Protein AF-A0A4Q2KVS0-F1 (afdb_monomer)

Nearest PDB structures (foldseek):
  7a0g-assembly1_FFF  TM=8.968E-01  e=2.133E+00  Serratia marcescens
  6grj-assembly1_F  TM=9.012E-01  e=2.133E+00  Aeromonas hydrophila
  4bne-assembly1_B  TM=8.374E-01  e=5.130E+00  Gallus gallus

Secondary structure (DSSP, 8-state):
------PPPPP-HHHHHHHHHHHHHHHHHHHHHHHHHHHHHHHHHTT---HHHHHHHHHHHHHHHHHHHHHHHHHHHHHHHHHHHHHHHHHHHHHHHHHS---------------------PPPP----PPPP-------------------PPPPP----------

Sequence (167 aa):
MSNATTRRPALNIPLIVLWVAAVAVTGLGFWLLQSGNAAQADFYNEQGSDYLQYLNLQTQSTIGGMLLAAGVVGVFIALATHARNRAAAVVSAATVAVATPAPASVDSSLDDIEEPQVVEVAPPANVEVAPPAYVETAEAEAADVANVATDEKPVAPNAADDEPTRP

Mean predicted aligned error: 20.64 Å

Solvent-accessible surface area (backbone atoms only — not comparable to full-atom values): 10759 Å² total; per-residue (Å²): 135,86,83,78,78,77,82,72,85,82,78,61,59,70,60,52,53,44,44,52,50,15,52,50,36,26,52,50,9,49,50,36,28,52,52,20,52,52,53,46,54,50,37,62,74,70,65,64,79,60,62,69,60,50,53,50,37,51,49,42,27,51,51,10,49,52,33,28,52,52,11,53,54,37,45,50,53,41,49,51,51,50,52,50,52,51,52,52,50,53,53,52,50,52,54,50,60,71,70,47,78,73,84,74,76,81,72,92,72,94,81,78,94,74,78,88,79,79,76,81,79,76,76,82,78,81,80,78,77,76,77,82,79,83,77,79,81,78,76,77,79,77,74,85,81,79,80,82,86,76,85,80,73,83,79,72,83,88,83,86,90,87,84,86,85,81,135

Organism: NCBI:txid205332

Foldseek 3Di:
DDPPPPDDPDDPPVLVVLLVVLVVLLVQLVVLLVVLVVVVVVCVVVVPPDPVSVVVSVVSNVSSPVSNVVSVVSVVVSVVVVVVVVVVVVVVVVVVVVVDPDPPPPPPDPDDPDDDDDDDDDDDDDPDDDDDDDDDPPPPPPDDPDDDDDDPDDDDPDPDDDDDDDD

pLDDT: mean 70.0, std 20.47, range [37.0, 95.12]

Structure (mmCIF, N/CA/C/O backbone):
data_AF-A0A4Q2KVS0-F1
#
_entry.id   AF-A0A4Q2KVS0-F1
#
loop_
_atom_site.group_PDB
_atom_site.id
_atom_site.type_symbol
_atom_site.label_atom_id
_atom_site.label_alt_id
_atom_site.label_comp_id
_atom_site.label_asym_id
_atom_site.label_entity_id
_atom_site.label_seq_id
_atom_site.pdbx_PDB_ins_code
_atom_site.Cartn_x
_atom_site.Cartn_y
_atom_site.Cartn_z
_atom_site.occupancy
_atom_site.B_iso_or_equiv
_atom_site.auth_seq_id
_atom_site.auth_comp_id
_atom_site.auth_asym_id
_atom_site.auth_atom_id
_atom_site.pdbx_PDB_model_num
ATOM 1 N N . MET A 1 1 ? 23.134 -18.755 -45.186 1.00 44.56 1 MET A N 1
ATOM 2 C CA . MET A 1 1 ? 22.112 -18.975 -44.140 1.00 44.56 1 MET A CA 1
ATOM 3 C C . MET A 1 1 ? 22.321 -17.916 -43.071 1.00 44.56 1 MET A C 1
ATOM 5 O O . MET A 1 1 ? 23.342 -17.939 -42.399 1.00 44.56 1 MET A O 1
ATOM 9 N N . SER A 1 2 ? 21.445 -16.917 -43.008 1.00 53.72 2 SER A N 1
ATOM 10 C CA . SER A 1 2 ? 21.527 -15.797 -42.067 1.00 53.72 2 SER A CA 1
ATOM 11 C C . SER A 1 2 ? 21.041 -16.243 -40.687 1.00 53.72 2 SER A C 1
ATOM 13 O O . SER A 1 2 ? 19.858 -16.506 -40.488 1.00 53.72 2 SER A O 1
ATOM 15 N N . ASN A 1 3 ? 21.962 -16.337 -39.728 1.00 55.97 3 ASN A N 1
ATOM 16 C CA . ASN A 1 3 ? 21.632 -16.569 -38.324 1.00 55.97 3 ASN A CA 1
ATOM 17 C C . ASN A 1 3 ? 21.076 -15.271 -37.723 1.00 55.97 3 ASN A C 1
ATOM 19 O O . ASN A 1 3 ? 21.821 -14.446 -37.196 1.00 55.97 3 ASN A O 1
ATOM 23 N N . ALA A 1 4 ? 19.762 -15.071 -37.828 1.00 60.34 4 ALA A N 1
ATOM 24 C CA . ALA A 1 4 ? 19.067 -14.017 -37.102 1.00 60.34 4 ALA A CA 1
ATOM 25 C C . ALA A 1 4 ? 19.001 -14.396 -35.613 1.00 60.34 4 ALA A C 1
ATOM 27 O O . ALA A 1 4 ? 18.076 -15.071 -35.158 1.00 60.34 4 ALA A O 1
ATOM 28 N N . THR A 1 5 ? 20.008 -13.991 -34.840 1.00 63.94 5 THR A N 1
ATOM 29 C CA . THR A 1 5 ? 19.986 -14.144 -33.382 1.00 63.94 5 THR A CA 1
ATOM 30 C C . THR A 1 5 ? 18.867 -13.273 -32.817 1.00 63.94 5 THR A C 1
ATOM 32 O O . THR A 1 5 ? 18.986 -12.052 -32.730 1.00 63.94 5 THR A O 1
ATOM 35 N N . THR A 1 6 ? 17.758 -13.903 -32.431 1.00 67.56 6 THR A N 1
ATOM 36 C CA . THR A 1 6 ? 16.644 -13.233 -31.750 1.00 67.56 6 THR A CA 1
ATOM 37 C C . THR A 1 6 ? 17.140 -12.715 -30.398 1.00 67.56 6 THR A C 1
ATOM 39 O O . THR A 1 6 ? 17.391 -13.504 -29.484 1.00 67.56 6 THR A O 1
ATOM 42 N N . ARG A 1 7 ? 17.311 -11.392 -30.249 1.00 69.62 7 ARG A N 1
ATOM 43 C CA . ARG A 1 7 ? 17.596 -10.788 -28.938 1.00 69.62 7 ARG A CA 1
ATOM 44 C C . ARG A 1 7 ? 16.388 -11.009 -28.035 1.00 69.62 7 ARG A C 1
ATOM 46 O O . ARG A 1 7 ? 15.294 -10.534 -28.324 1.00 69.62 7 ARG A O 1
ATOM 53 N N . ARG A 1 8 ? 16.591 -11.732 -26.934 1.00 71.06 8 ARG A N 1
ATOM 54 C CA . ARG A 1 8 ? 15.564 -11.893 -25.903 1.00 71.06 8 ARG A CA 1
ATOM 55 C C . ARG A 1 8 ? 15.446 -10.593 -25.101 1.00 71.06 8 ARG A C 1
ATOM 57 O O . ARG A 1 8 ? 16.482 -10.008 -24.775 1.00 71.06 8 ARG A O 1
ATOM 64 N N . PRO A 1 9 ? 14.228 -10.137 -24.771 1.00 69.50 9 PRO A N 1
ATOM 65 C CA . PRO A 1 9 ? 14.052 -9.001 -23.878 1.00 69.50 9 PRO A CA 1
ATOM 66 C C . PRO A 1 9 ? 14.680 -9.330 -22.519 1.00 69.50 9 PRO A C 1
ATOM 68 O O . PRO A 1 9 ? 14.355 -10.345 -21.901 1.00 69.50 9 PRO A O 1
ATOM 71 N N . ALA A 1 10 ? 15.615 -8.492 -22.073 1.00 72.44 10 ALA A N 1
ATOM 72 C CA . ALA A 1 10 ? 16.226 -8.625 -20.759 1.00 72.44 10 ALA A CA 1
ATOM 73 C C . ALA A 1 10 ? 15.204 -8.209 -19.692 1.00 72.44 10 ALA A C 1
ATOM 75 O O . ALA A 1 10 ? 14.725 -7.074 -19.680 1.00 72.44 10 ALA A O 1
ATOM 76 N N . LEU A 1 11 ? 14.846 -9.143 -18.813 1.00 80.00 11 LEU A N 1
ATOM 77 C CA . LEU A 1 11 ? 13.888 -8.910 -17.740 1.00 80.00 11 LEU A CA 1
ATOM 78 C C . LEU A 1 11 ? 14.557 -8.113 -16.609 1.00 80.00 11 LEU A C 1
ATOM 80 O O . LEU A 1 11 ? 15.520 -8.581 -16.003 1.00 80.00 11 LEU A O 1
ATOM 84 N N . ASN A 1 12 ? 14.041 -6.922 -16.296 1.00 86.62 12 ASN A N 1
ATOM 85 C CA . ASN A 1 12 ? 14.540 -6.120 -15.176 1.00 86.62 12 ASN A CA 1
ATOM 86 C C . ASN A 1 12 ? 13.877 -6.578 -13.865 1.00 86.62 12 ASN A C 1
ATOM 88 O O . ASN A 1 12 ? 12.865 -6.019 -13.441 1.00 86.62 12 ASN A O 1
ATOM 92 N N . ILE A 1 13 ? 14.442 -7.622 -13.248 1.00 90.88 13 ILE A N 1
ATOM 93 C CA . ILE A 1 13 ? 13.944 -8.204 -11.989 1.00 90.88 13 ILE A CA 1
ATOM 94 C C . ILE A 1 13 ? 13.806 -7.145 -10.876 1.00 90.88 13 ILE A C 1
ATOM 96 O O . ILE A 1 13 ? 12.733 -7.093 -10.275 1.00 90.88 13 ILE A O 1
ATOM 100 N N . PRO A 1 14 ? 14.794 -6.257 -10.622 1.00 89.56 14 PRO A N 1
ATOM 101 C CA . PRO A 1 14 ? 14.653 -5.204 -9.612 1.00 89.56 14 PRO A CA 1
ATOM 102 C C . PRO A 1 14 ? 13.424 -4.311 -9.811 1.00 89.56 14 PRO A C 1
ATOM 104 O O . PRO A 1 14 ? 12.709 -4.018 -8.855 1.00 89.56 14 PRO A O 1
ATOM 107 N N . LEU A 1 15 ? 13.141 -3.910 -11.054 1.00 88.75 15 LEU A N 1
ATOM 108 C CA . LEU A 1 15 ? 11.985 -3.067 -11.364 1.00 88.75 15 LEU A CA 1
ATOM 109 C C . LEU A 1 15 ? 10.657 -3.796 -11.119 1.00 88.75 15 LEU A C 1
ATOM 111 O O . LEU A 1 15 ? 9.697 -3.181 -10.661 1.00 88.75 15 LEU A O 1
ATOM 115 N N . ILE A 1 16 ? 10.603 -5.099 -11.396 1.00 90.69 16 ILE A N 1
ATOM 116 C CA . ILE A 1 16 ? 9.420 -5.925 -11.121 1.00 90.69 16 ILE A CA 1
ATOM 117 C C . ILE A 1 16 ? 9.194 -6.040 -9.615 1.00 90.69 16 ILE A C 1
ATOM 119 O O . ILE A 1 16 ? 8.079 -5.819 -9.152 1.00 90.69 16 ILE A O 1
ATOM 123 N N . VAL A 1 17 ? 10.246 -6.333 -8.845 1.00 93.19 17 VAL A N 1
ATOM 124 C CA . VAL A 1 17 ? 10.161 -6.418 -7.378 1.00 93.19 17 VAL A CA 1
ATOM 125 C C . VAL A 1 17 ? 9.680 -5.094 -6.787 1.00 93.19 17 VAL A C 1
ATOM 127 O O . VAL A 1 17 ? 8.802 -5.102 -5.929 1.00 93.19 17 VAL A O 1
ATOM 130 N N . LEU A 1 18 ? 10.190 -3.963 -7.281 1.00 91.19 18 LEU A N 1
ATOM 131 C CA . LEU A 1 18 ? 9.753 -2.635 -6.851 1.00 91.19 18 LEU A CA 1
ATOM 132 C C . LEU A 1 18 ? 8.260 -2.404 -7.120 1.00 91.19 18 LEU A C 1
ATOM 134 O O . LEU A 1 18 ? 7.550 -1.921 -6.241 1.00 9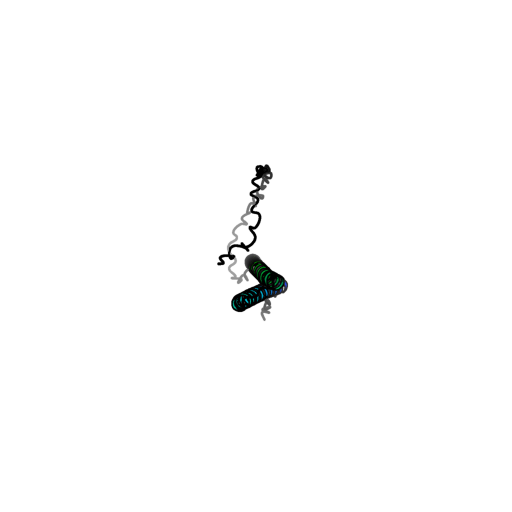1.19 18 LEU A O 1
ATOM 138 N N . TRP A 1 19 ? 7.772 -2.777 -8.305 1.00 93.88 19 TRP A N 1
ATOM 139 C CA . TRP A 1 19 ? 6.348 -2.693 -8.640 1.00 93.88 19 TRP A CA 1
ATOM 140 C C . TRP A 1 19 ? 5.486 -3.548 -7.716 1.00 93.88 19 TRP A C 1
ATOM 142 O O . TRP A 1 19 ? 4.481 -3.070 -7.194 1.00 93.88 19 TRP A O 1
ATOM 152 N N . VAL A 1 20 ? 5.889 -4.799 -7.491 1.00 95.12 20 VAL A N 1
ATOM 153 C CA . VAL A 1 20 ? 5.171 -5.719 -6.602 1.00 95.12 20 VAL A CA 1
ATOM 154 C C . VAL A 1 20 ? 5.137 -5.169 -5.179 1.00 95.12 20 VAL A C 1
ATOM 156 O O . VAL A 1 20 ? 4.074 -5.155 -4.566 1.00 95.12 20 VAL A O 1
ATOM 159 N N . ALA A 1 21 ? 6.263 -4.665 -4.672 1.00 92.88 21 ALA A N 1
ATOM 160 C CA . ALA A 1 21 ? 6.336 -4.054 -3.351 1.00 92.88 21 ALA A CA 1
ATOM 161 C C . ALA A 1 21 ? 5.421 -2.826 -3.241 1.00 92.88 21 ALA A C 1
ATOM 163 O O . ALA A 1 21 ? 4.669 -2.719 -2.278 1.00 92.88 21 ALA A O 1
ATOM 164 N N . ALA A 1 22 ? 5.426 -1.936 -4.239 1.00 90.88 22 ALA A N 1
ATOM 165 C CA . ALA A 1 22 ? 4.565 -0.756 -4.251 1.00 90.88 22 ALA A CA 1
ATOM 166 C C . ALA A 1 22 ? 3.077 -1.139 -4.230 1.00 90.88 22 ALA A C 1
ATOM 168 O O . ALA A 1 22 ? 2.330 -0.656 -3.383 1.00 90.88 22 ALA A O 1
ATOM 169 N N . VAL A 1 23 ? 2.659 -2.069 -5.094 1.00 94.25 23 VAL A N 1
ATOM 170 C CA . VAL A 1 23 ? 1.270 -2.554 -5.144 1.00 94.25 23 VAL A CA 1
ATOM 171 C C . VAL A 1 23 ? 0.874 -3.243 -3.839 1.00 94.25 23 VAL A C 1
ATOM 173 O O . VAL A 1 23 ? -0.222 -3.002 -3.337 1.00 94.25 23 VAL A O 1
ATOM 176 N N . ALA A 1 24 ? 1.756 -4.063 -3.264 1.00 94.56 24 ALA A N 1
ATOM 177 C CA . ALA A 1 24 ? 1.500 -4.736 -1.996 1.00 94.56 24 ALA A CA 1
ATOM 178 C C . ALA A 1 24 ? 1.321 -3.733 -0.847 1.00 94.56 24 ALA A C 1
ATOM 180 O O . ALA A 1 24 ? 0.364 -3.847 -0.084 1.00 94.56 24 ALA A O 1
ATOM 181 N N . VAL A 1 25 ? 2.194 -2.726 -0.750 1.00 95.00 25 VAL A N 1
ATOM 182 C CA . VAL A 1 25 ? 2.113 -1.676 0.277 1.00 95.00 25 VAL A CA 1
ATOM 183 C C . VAL A 1 25 ? 0.850 -0.832 0.102 1.00 95.00 25 VAL A C 1
ATOM 185 O O . VAL A 1 25 ? 0.136 -0.610 1.078 1.00 95.00 25 VAL A O 1
ATOM 188 N N . THR A 1 26 ? 0.516 -0.421 -1.125 1.00 92.88 26 THR A N 1
ATOM 189 C CA . THR A 1 26 ? -0.731 0.307 -1.406 1.00 92.88 26 THR A CA 1
ATOM 190 C C . THR A 1 26 ? -1.960 -0.527 -1.055 1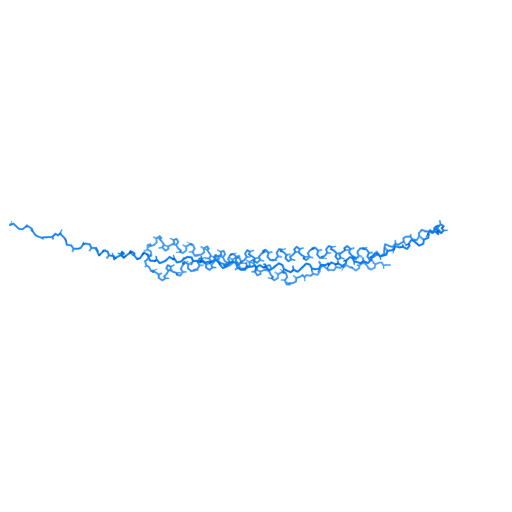.00 92.88 26 THR A C 1
ATOM 192 O O . THR A 1 26 ? -2.872 -0.019 -0.407 1.00 92.88 26 THR A O 1
ATOM 195 N N . GLY A 1 27 ? -1.991 -1.803 -1.448 1.00 94.56 27 GLY A N 1
ATOM 196 C CA . GLY A 1 27 ? -3.102 -2.709 -1.157 1.00 94.56 27 GLY A CA 1
ATOM 197 C C . GLY A 1 27 ? -3.283 -2.942 0.342 1.00 94.56 27 GLY A C 1
ATOM 198 O O . GLY A 1 27 ? -4.403 -2.867 0.844 1.00 94.56 27 GLY A O 1
ATOM 199 N N . LEU A 1 28 ? -2.183 -3.150 1.070 1.00 94.31 28 LEU A N 1
ATOM 200 C CA . LEU A 1 28 ? -2.203 -3.295 2.523 1.00 94.31 28 LEU A CA 1
ATOM 201 C C . LEU A 1 28 ? -2.673 -2.009 3.211 1.00 94.31 28 LEU A C 1
ATOM 203 O O . LEU A 1 28 ? -3.509 -2.078 4.106 1.00 94.31 28 LEU A O 1
ATOM 207 N N . GLY A 1 29 ? -2.178 -0.845 2.777 1.00 91.69 29 GLY A N 1
ATOM 208 C CA . GLY A 1 29 ? -2.596 0.454 3.304 1.00 91.69 29 GLY A CA 1
ATOM 209 C C . GLY A 1 29 ? -4.082 0.727 3.076 1.00 91.69 29 GLY A C 1
ATOM 210 O O . GLY A 1 29 ? -4.787 1.111 4.007 1.00 91.69 29 GLY A O 1
ATOM 211 N N . PHE A 1 30 ? -4.581 0.447 1.868 1.00 94.06 30 PHE A N 1
ATOM 212 C CA . PHE A 1 30 ? -6.002 0.556 1.533 1.00 94.06 30 PHE A CA 1
ATOM 213 C C . PHE A 1 30 ? -6.866 -0.362 2.400 1.00 94.06 30 PHE A C 1
ATOM 215 O O . PHE A 1 30 ? -7.860 0.084 2.972 1.00 94.06 30 PHE A O 1
ATOM 222 N N . TRP A 1 31 ? -6.463 -1.626 2.549 1.00 95.00 31 TRP A N 1
ATOM 223 C CA . TRP A 1 31 ? -7.182 -2.584 3.382 1.00 95.00 31 TRP A CA 1
ATOM 224 C C . TRP A 1 31 ? -7.204 -2.163 4.858 1.00 95.00 31 TRP A C 1
ATOM 226 O O . TRP A 1 31 ? -8.272 -2.163 5.473 1.00 95.00 31 TRP A O 1
ATOM 236 N N . LEU A 1 32 ? -6.066 -1.726 5.416 1.00 92.88 32 LEU A N 1
ATOM 237 C CA . LEU A 1 32 ? -5.995 -1.223 6.792 1.00 92.88 32 LEU A CA 1
ATOM 238 C C . LEU A 1 32 ? -6.914 -0.018 6.994 1.00 92.88 32 LEU A C 1
ATOM 240 O O . LEU A 1 32 ? -7.678 0.007 7.955 1.00 92.88 32 LEU A O 1
ATOM 244 N N . LEU A 1 33 ? -6.875 0.949 6.076 1.00 92.44 33 LEU A N 1
ATOM 245 C CA . LEU A 1 33 ? -7.690 2.157 6.154 1.00 92.44 33 LEU A CA 1
ATOM 246 C C . LEU A 1 33 ? -9.187 1.831 6.088 1.00 92.44 33 LEU A C 1
ATOM 248 O O . LEU A 1 33 ? -9.969 2.348 6.882 1.00 92.44 33 LEU A O 1
ATOM 252 N N . GLN A 1 34 ? -9.590 0.921 5.201 1.00 93.88 34 GLN A N 1
ATOM 253 C CA . GLN A 1 34 ? -10.985 0.502 5.104 1.00 93.88 34 GLN A CA 1
ATOM 254 C C . GLN A 1 34 ? -11.447 -0.277 6.342 1.00 93.88 34 GLN A C 1
ATOM 256 O O . GLN A 1 34 ? -12.547 -0.032 6.834 1.00 93.88 34 GLN A O 1
ATOM 261 N N . SER A 1 35 ? -10.603 -1.166 6.876 1.00 91.12 35 SER A N 1
ATOM 262 C CA . SER A 1 35 ? -10.903 -1.905 8.110 1.00 91.12 35 SER A CA 1
ATOM 263 C C . SER A 1 35 ? -11.009 -0.988 9.334 1.00 91.12 35 SER A C 1
ATOM 265 O O . SER A 1 35 ? -11.934 -1.141 10.126 1.00 91.12 35 SER A O 1
ATOM 267 N N . GLY A 1 36 ? -10.120 0.005 9.452 1.00 89.88 36 GLY A N 1
ATOM 268 C CA . GLY A 1 36 ? -10.144 0.994 10.527 1.00 89.88 36 GLY A CA 1
ATOM 269 C C . GLY A 1 36 ? -11.392 1.872 10.474 1.00 89.88 36 GLY A C 1
ATOM 270 O O . GLY A 1 36 ? -12.057 2.043 11.491 1.00 89.88 36 GLY A O 1
ATOM 271 N N . ASN A 1 37 ? -11.773 2.348 9.284 1.00 90.88 37 ASN A N 1
ATOM 272 C CA . ASN A 1 37 ? -12.984 3.154 9.106 1.00 90.88 37 ASN A CA 1
ATOM 273 C C . ASN A 1 37 ? -14.262 2.369 9.435 1.00 90.88 37 ASN A C 1
ATOM 275 O O . ASN A 1 37 ? -15.163 2.913 10.070 1.00 90.88 37 ASN A O 1
ATOM 279 N N . ALA A 1 38 ? -14.344 1.100 9.021 1.00 93.69 38 ALA A N 1
ATOM 280 C CA . ALA A 1 38 ? -15.482 0.242 9.343 1.00 93.69 38 ALA A CA 1
ATOM 281 C C . ALA A 1 38 ? -15.599 0.021 10.858 1.00 93.69 38 ALA A C 1
ATOM 283 O O . ALA A 1 38 ? -16.657 0.240 11.436 1.00 93.69 38 ALA A O 1
ATOM 284 N N . ALA A 1 39 ? -14.488 -0.309 11.517 1.00 91.19 39 ALA A N 1
ATOM 285 C CA . ALA A 1 39 ? -14.480 -0.551 12.952 1.00 91.19 39 ALA A CA 1
ATOM 286 C C . ALA A 1 39 ? -14.733 0.725 13.783 1.00 91.19 39 ALA A C 1
ATOM 288 O O . ALA A 1 39 ? -15.343 0.648 14.846 1.00 91.19 39 ALA A O 1
ATOM 289 N N . GLN A 1 40 ? -14.331 1.907 13.300 1.00 89.94 40 GLN A N 1
ATOM 290 C CA . GLN A 1 40 ? -14.741 3.180 13.907 1.00 89.94 40 GLN A CA 1
ATOM 291 C C . GLN A 1 40 ? -16.247 3.412 13.774 1.00 89.94 40 GLN A C 1
ATOM 293 O O . GLN A 1 40 ? -16.882 3.819 14.744 1.00 89.94 40 GLN A O 1
ATOM 298 N N . ALA A 1 41 ? -16.827 3.145 12.600 1.00 92.94 41 ALA A N 1
ATOM 299 C CA . ALA A 1 41 ? -18.266 3.276 12.398 1.00 92.94 41 ALA A CA 1
ATOM 300 C C . ALA A 1 41 ? -19.051 2.360 13.351 1.00 92.94 41 ALA A C 1
ATOM 302 O O . ALA A 1 41 ? -20.009 2.813 13.976 1.00 92.94 41 ALA A O 1
ATOM 303 N N . ASP A 1 42 ? -18.605 1.115 13.521 1.00 94.38 42 ASP A N 1
ATOM 304 C CA . ASP A 1 42 ? -19.208 0.166 14.460 1.00 94.38 42 ASP A CA 1
ATOM 305 C C . ASP A 1 42 ? -19.083 0.651 15.910 1.00 94.38 42 ASP A C 1
ATOM 307 O O . ASP A 1 42 ? -20.082 0.708 16.625 1.00 94.38 42 ASP A O 1
ATOM 311 N N . PHE A 1 43 ? -17.896 1.113 16.319 1.00 92.81 43 PHE A N 1
ATOM 312 C CA . PHE A 1 43 ? -17.671 1.658 17.661 1.00 92.81 43 PHE A CA 1
ATOM 313 C C . PHE A 1 43 ? -18.611 2.830 17.986 1.00 92.81 43 PHE A C 1
ATOM 315 O O . PHE A 1 43 ? -19.168 2.897 19.083 1.00 92.81 43 PHE A O 1
ATOM 322 N N . TYR A 1 44 ? -18.832 3.741 17.033 1.00 92.88 44 TYR A N 1
ATOM 323 C CA . TYR A 1 44 ? -19.765 4.854 17.220 1.00 92.88 44 TYR A CA 1
ATOM 324 C C . TYR A 1 44 ? -21.232 4.407 17.244 1.00 92.88 44 TYR A C 1
ATOM 326 O O . TYR A 1 44 ? -22.015 4.951 18.023 1.00 92.88 44 TYR A O 1
ATOM 334 N N . ASN A 1 45 ? -21.612 3.412 16.437 1.00 94.56 45 ASN A N 1
ATOM 335 C CA . ASN A 1 45 ? -22.971 2.862 16.434 1.00 94.56 45 ASN A CA 1
ATOM 336 C C . ASN A 1 45 ? -23.307 2.130 17.742 1.00 94.56 45 ASN A C 1
ATOM 338 O O . ASN A 1 45 ? -24.439 2.209 18.219 1.00 94.56 45 ASN A O 1
ATOM 342 N N . GLU A 1 46 ? -22.328 1.458 18.344 1.00 94.50 46 GLU A N 1
ATOM 343 C CA . GLU A 1 46 ? -22.470 0.743 19.617 1.00 94.50 46 GLU A CA 1
ATOM 344 C C . GLU A 1 46 ? -22.342 1.655 20.848 1.00 94.50 46 GLU A C 1
ATOM 346 O O . GLU A 1 46 ? -22.463 1.181 21.976 1.00 94.50 46 GLU A O 1
ATOM 351 N N . GLN A 1 47 ? -22.134 2.964 20.652 1.00 92.50 47 GLN A N 1
ATOM 352 C CA . GLN A 1 47 ? -21.853 3.928 21.726 1.00 92.50 47 GLN A CA 1
ATOM 353 C C . GLN A 1 47 ? -20.666 3.487 22.598 1.00 92.50 47 GLN A C 1
ATOM 355 O O . GLN A 1 47 ? -20.696 3.598 23.827 1.00 92.50 47 GLN A O 1
ATOM 360 N N . GLY A 1 48 ? -19.615 2.972 21.956 1.00 88.19 48 GLY A N 1
ATOM 361 C CA . GLY A 1 48 ? -18.403 2.532 22.629 1.00 88.19 48 GLY A CA 1
ATOM 362 C C . GLY A 1 48 ? -17.806 3.643 23.496 1.00 88.19 48 GLY A C 1
ATOM 363 O O . GLY A 1 48 ? -17.665 4.789 23.071 1.00 88.19 48 GLY A O 1
ATOM 364 N N . SER A 1 49 ? -17.453 3.301 24.734 1.00 91.75 49 SER A N 1
ATOM 365 C CA . SER A 1 49 ? -16.847 4.221 25.707 1.00 91.75 49 SER A CA 1
ATOM 366 C C . SER A 1 49 ? -15.409 3.845 26.077 1.00 91.75 49 SER A C 1
ATOM 368 O O . SER A 1 49 ? -14.758 4.566 26.835 1.00 91.75 49 SER A O 1
ATOM 370 N N . ASP A 1 50 ? -14.887 2.743 25.525 1.00 93.94 50 ASP A N 1
ATOM 371 C CA . ASP A 1 50 ? -13.505 2.322 25.744 1.00 93.94 50 ASP A CA 1
ATOM 372 C C . ASP A 1 50 ? -12.531 3.212 24.957 1.00 93.94 50 ASP A C 1
ATOM 374 O O . ASP A 1 50 ? -12.388 3.132 23.733 1.00 93.94 50 ASP A O 1
ATOM 378 N N . TYR A 1 51 ? -11.824 4.061 25.698 1.00 91.44 51 TYR A N 1
ATOM 379 C CA . TYR A 1 51 ? -10.833 4.981 25.160 1.00 91.44 51 TYR A CA 1
ATOM 380 C C . TYR A 1 51 ? -9.622 4.274 24.529 1.00 91.44 51 TYR A C 1
ATOM 382 O O . TYR A 1 51 ? -9.091 4.748 23.522 1.00 91.44 51 TYR A O 1
ATOM 390 N N . LEU A 1 52 ? -9.178 3.137 25.078 1.00 94.50 52 LEU A N 1
ATOM 391 C CA . LEU A 1 52 ? -8.048 2.395 24.510 1.00 94.50 52 LEU A CA 1
ATOM 392 C C . LEU A 1 52 ? -8.430 1.766 23.173 1.00 94.50 52 LEU A C 1
ATOM 394 O O . LEU A 1 52 ? -7.634 1.789 22.231 1.00 94.50 52 LEU A O 1
ATOM 398 N N . GLN A 1 53 ? -9.658 1.259 23.069 1.00 91.62 53 GLN A N 1
ATOM 399 C CA . GLN A 1 53 ? -10.195 0.760 21.809 1.00 91.62 53 GLN A CA 1
ATOM 400 C C . GLN A 1 53 ? -10.259 1.878 20.763 1.00 91.62 53 GLN A C 1
ATOM 402 O O . GLN A 1 53 ? -9.756 1.698 19.653 1.00 91.62 53 GLN A O 1
ATOM 407 N N . TYR A 1 54 ? -10.780 3.052 21.125 1.00 90.31 54 TYR A N 1
ATOM 408 C CA . TYR A 1 54 ? -10.832 4.210 20.231 1.00 90.31 54 TYR A CA 1
ATOM 409 C C . TYR A 1 54 ? -9.442 4.635 19.722 1.00 90.31 54 TYR A C 1
ATOM 411 O O . TYR A 1 54 ? -9.242 4.788 18.513 1.00 90.31 54 TYR A O 1
ATOM 419 N N . LEU A 1 55 ? -8.450 4.750 20.613 1.00 93.12 55 LEU A N 1
ATOM 420 C CA . LEU A 1 55 ? -7.072 5.085 20.230 1.00 93.12 55 LEU A CA 1
ATOM 421 C C . LEU A 1 55 ? -6.457 4.052 19.282 1.00 93.12 55 LEU A C 1
ATOM 423 O O . LEU A 1 55 ? -5.734 4.418 18.351 1.00 93.12 55 LEU A O 1
ATOM 427 N N . ASN A 1 56 ? -6.739 2.767 19.492 1.00 92.94 56 ASN A N 1
ATOM 428 C CA . ASN A 1 56 ? -6.252 1.710 18.613 1.00 92.94 56 ASN A CA 1
ATOM 429 C C . ASN A 1 56 ? -6.869 1.824 17.207 1.00 92.94 56 ASN A C 1
A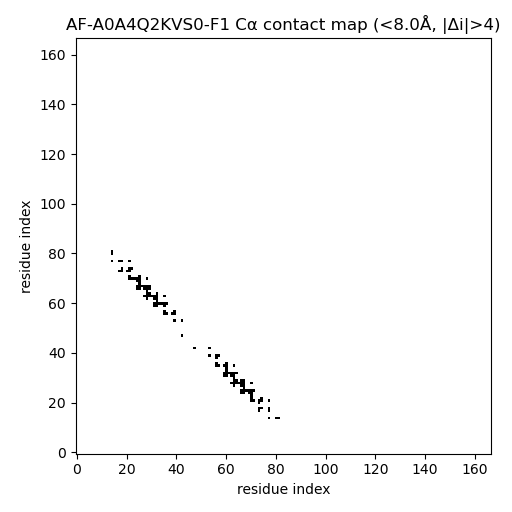TOM 431 O O . ASN A 1 56 ? -6.152 1.787 16.208 1.00 92.94 56 ASN A O 1
ATOM 435 N N . LEU A 1 57 ? -8.182 2.060 17.123 1.00 90.69 57 LEU A N 1
ATOM 436 C CA . LEU A 1 57 ? -8.906 2.249 15.860 1.00 90.69 57 LEU A CA 1
ATOM 437 C C . LEU A 1 57 ? -8.434 3.485 15.080 1.00 90.69 57 LEU A C 1
ATOM 439 O O . LEU A 1 57 ? -8.313 3.458 13.847 1.00 90.69 57 LEU A O 1
ATOM 443 N N . GLN A 1 58 ? -8.135 4.574 15.790 1.00 92.12 58 GLN A N 1
ATOM 444 C CA . GLN A 1 58 ? -7.549 5.772 15.197 1.00 92.12 58 GLN A CA 1
ATOM 445 C C . GLN A 1 58 ? -6.133 5.492 14.678 1.00 92.12 58 GLN A C 1
ATOM 447 O O . GLN A 1 58 ? -5.799 5.840 13.544 1.00 92.12 58 GLN A O 1
ATOM 452 N N . THR A 1 59 ? -5.312 4.811 15.479 1.00 92.62 59 THR A N 1
ATOM 453 C CA . THR A 1 59 ? -3.937 4.443 15.117 1.00 92.62 59 THR A CA 1
ATOM 454 C C . THR A 1 59 ? -3.903 3.548 13.879 1.00 92.62 59 THR A C 1
ATOM 456 O O . THR A 1 59 ? -3.127 3.807 12.959 1.00 92.62 59 THR A O 1
ATOM 459 N N . GLN A 1 60 ? -4.783 2.548 13.799 1.00 90.50 60 GLN A N 1
ATOM 460 C CA . GLN A 1 60 ? -4.904 1.654 12.645 1.00 90.50 60 GLN A CA 1
ATOM 461 C C . GLN A 1 60 ? -5.207 2.421 11.351 1.00 90.50 60 GLN A C 1
ATOM 463 O O . GLN A 1 60 ? -4.591 2.157 10.316 1.00 90.50 60 GLN A O 1
ATOM 468 N N . SER A 1 61 ? -6.102 3.407 11.419 1.00 89.19 61 SER A N 1
ATOM 469 C CA . SER A 1 61 ? -6.469 4.237 10.266 1.00 89.19 61 SER A CA 1
ATOM 470 C C . SER A 1 61 ? -5.320 5.150 9.833 1.00 89.19 61 SER A C 1
ATOM 472 O O . SER A 1 61 ? -5.028 5.251 8.641 1.00 89.19 61 SER A O 1
ATOM 474 N N . THR A 1 62 ? -4.601 5.747 10.788 1.00 91.88 62 THR A N 1
ATOM 475 C CA . THR A 1 62 ? -3.406 6.563 10.515 1.00 91.88 62 THR A CA 1
ATOM 476 C C . THR A 1 62 ? -2.291 5.738 9.873 1.00 91.88 62 THR A C 1
ATOM 478 O O . THR A 1 62 ? -1.714 6.162 8.871 1.00 91.88 62 THR A O 1
ATOM 481 N N . ILE A 1 63 ? -2.007 4.540 10.396 1.00 92.06 63 ILE A N 1
ATOM 482 C CA . ILE A 1 63 ? -1.015 3.626 9.813 1.00 92.06 63 ILE A CA 1
ATOM 483 C C . ILE A 1 63 ? -1.439 3.221 8.398 1.00 92.06 63 ILE A C 1
ATOM 485 O O . ILE A 1 63 ? -0.619 3.268 7.482 1.00 92.06 63 ILE A O 1
ATOM 489 N N . GLY A 1 64 ? -2.717 2.886 8.193 1.00 90.56 64 GLY A N 1
ATOM 490 C CA . GLY A 1 64 ? -3.267 2.585 6.871 1.00 90.56 64 GLY A CA 1
ATOM 491 C C . GLY A 1 64 ? -3.077 3.733 5.880 1.00 90.56 64 GLY A C 1
ATOM 492 O O . GLY A 1 64 ? -2.588 3.519 4.771 1.00 90.56 64 GLY A O 1
ATOM 493 N N . GLY A 1 65 ? -3.380 4.963 6.301 1.00 91.12 65 GLY A N 1
ATOM 494 C CA . GLY A 1 65 ? -3.196 6.171 5.495 1.00 91.12 65 GLY A CA 1
ATOM 495 C C . GLY A 1 65 ? -1.733 6.434 5.137 1.00 91.12 65 GLY A C 1
ATOM 496 O O . GLY A 1 65 ? -1.421 6.700 3.976 1.00 91.12 65 GLY A O 1
ATOM 497 N N . MET A 1 66 ? -0.820 6.285 6.099 1.00 94.88 66 MET A N 1
ATOM 498 C CA . MET A 1 66 ? 0.621 6.427 5.866 1.00 94.88 66 MET A CA 1
ATOM 499 C C . MET A 1 66 ? 1.154 5.371 4.897 1.00 94.88 66 MET A C 1
ATOM 501 O O . MET A 1 66 ? 1.915 5.700 3.988 1.00 94.88 66 MET A O 1
ATOM 505 N N . LEU A 1 67 ? 0.731 4.112 5.043 1.00 93.44 67 LEU A N 1
ATOM 506 C CA . LEU A 1 67 ? 1.092 3.041 4.112 1.00 93.44 67 LEU A CA 1
ATOM 507 C C . LEU A 1 67 ? 0.551 3.312 2.709 1.00 93.44 67 LEU A C 1
ATOM 509 O O . LEU A 1 67 ? 1.259 3.094 1.729 1.00 93.44 67 LEU A O 1
ATOM 513 N N . LEU A 1 68 ? -0.669 3.835 2.594 1.00 92.19 68 LEU A N 1
ATOM 514 C CA . LEU A 1 68 ? -1.249 4.192 1.305 1.00 92.19 68 LEU A CA 1
ATOM 515 C C . LEU A 1 68 ? -0.452 5.318 0.632 1.00 92.19 68 LEU A C 1
ATOM 517 O O . LEU A 1 68 ? -0.089 5.186 -0.538 1.00 92.19 68 LEU A O 1
ATOM 521 N N . ALA A 1 69 ? -0.105 6.375 1.371 1.00 93.19 69 ALA A N 1
ATOM 522 C CA . ALA A 1 69 ? 0.739 7.459 0.872 1.00 93.19 69 ALA A CA 1
ATOM 523 C C . ALA A 1 69 ? 2.129 6.953 0.444 1.00 93.19 69 ALA A C 1
ATOM 525 O O . ALA A 1 69 ? 2.581 7.244 -0.665 1.00 93.19 69 ALA A O 1
ATOM 526 N N . ALA A 1 70 ? 2.778 6.135 1.277 1.00 93.69 70 ALA A N 1
ATOM 527 C CA . ALA A 1 70 ? 4.066 5.522 0.962 1.00 93.69 70 ALA A CA 1
ATOM 528 C C . ALA A 1 70 ? 3.989 4.625 -0.285 1.00 93.69 70 ALA A C 1
ATOM 530 O O . ALA A 1 70 ? 4.875 4.673 -1.138 1.00 93.69 70 ALA A O 1
ATOM 531 N N . GLY A 1 71 ? 2.913 3.852 -0.432 1.00 91.31 71 GLY A N 1
ATOM 532 C CA . GLY A 1 71 ? 2.666 3.019 -1.605 1.00 91.31 71 GLY A CA 1
ATOM 533 C C . GLY A 1 71 ? 2.518 3.845 -2.885 1.00 91.31 71 GLY A C 1
ATOM 534 O O . GLY A 1 71 ? 3.160 3.539 -3.888 1.00 91.31 71 GLY A O 1
ATOM 535 N N . VAL A 1 72 ? 1.759 4.947 -2.844 1.00 92.62 72 VAL A N 1
ATOM 536 C CA . VAL A 1 72 ? 1.617 5.883 -3.977 1.00 92.62 72 VAL A CA 1
ATOM 537 C C . VAL A 1 72 ? 2.969 6.479 -4.379 1.00 92.62 72 VAL A C 1
ATOM 539 O O . VAL A 1 72 ? 3.312 6.489 -5.562 1.00 92.62 72 VAL A O 1
ATOM 542 N N . VAL A 1 73 ? 3.779 6.912 -3.409 1.00 93.88 73 VAL A N 1
ATOM 543 C CA . VAL A 1 73 ? 5.153 7.373 -3.670 1.00 93.88 73 VAL A CA 1
ATOM 544 C C . VAL A 1 73 ? 5.993 6.257 -4.302 1.00 93.88 73 VAL A C 1
ATOM 546 O O . VAL A 1 73 ? 6.690 6.496 -5.288 1.00 93.88 73 VAL A O 1
ATOM 549 N N . GLY A 1 74 ? 5.879 5.023 -3.807 1.00 89.31 74 GLY A N 1
ATOM 550 C CA . G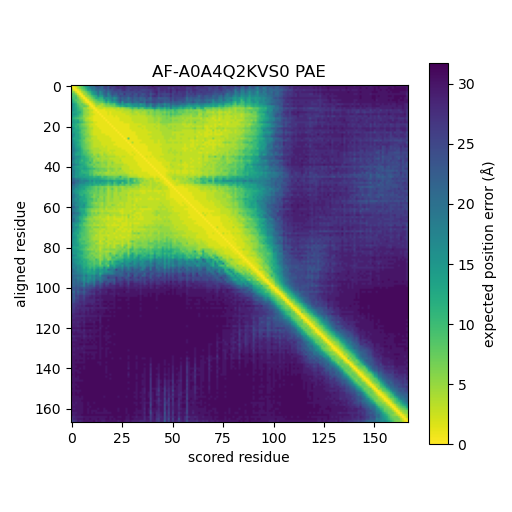LY A 1 74 ? 6.531 3.847 -4.387 1.00 89.31 74 GLY A CA 1
ATOM 551 C C . GLY A 1 74 ? 6.157 3.613 -5.855 1.00 89.31 74 GLY A C 1
ATOM 552 O O . GLY A 1 74 ? 7.039 3.359 -6.677 1.00 89.31 74 GLY A O 1
ATOM 553 N N . VAL A 1 75 ? 4.880 3.776 -6.215 1.00 90.06 75 VAL A N 1
ATOM 554 C CA . VAL A 1 75 ? 4.408 3.686 -7.609 1.00 90.06 75 VAL A CA 1
ATOM 555 C C . VAL A 1 75 ? 5.044 4.775 -8.477 1.00 90.06 75 VAL A C 1
ATOM 557 O O . VAL A 1 75 ? 5.508 4.478 -9.580 1.00 90.06 75 VAL A O 1
ATOM 560 N N . PHE A 1 76 ? 5.146 6.015 -7.992 1.00 92.56 76 PHE A N 1
ATOM 561 C CA . PHE A 1 76 ? 5.824 7.086 -8.732 1.00 92.56 76 PHE A CA 1
ATOM 562 C C . PHE A 1 76 ? 7.308 6.792 -8.960 1.00 92.56 76 PHE A C 1
ATOM 564 O O . PHE A 1 76 ? 7.806 6.997 -10.068 1.00 92.56 76 PHE A O 1
ATOM 571 N N . ILE A 1 77 ? 8.009 6.254 -7.960 1.00 90.25 77 ILE A N 1
ATOM 572 C CA . ILE A 1 77 ? 9.412 5.842 -8.102 1.00 90.25 77 ILE A CA 1
ATOM 573 C C . ILE A 1 77 ? 9.535 4.709 -9.131 1.00 90.25 77 ILE A C 1
ATOM 575 O O . ILE A 1 77 ? 10.427 4.738 -9.986 1.00 90.25 77 ILE A O 1
ATOM 579 N N . ALA A 1 78 ? 8.624 3.733 -9.103 1.00 87.75 78 ALA A N 1
ATOM 580 C CA . ALA A 1 78 ? 8.600 2.637 -10.067 1.00 87.75 78 ALA A CA 1
ATOM 581 C C . ALA A 1 78 ? 8.370 3.143 -11.501 1.00 87.75 78 ALA A C 1
ATOM 583 O O . ALA A 1 78 ? 9.075 2.730 -12.427 1.00 87.75 78 ALA A O 1
ATOM 584 N N . LEU A 1 79 ? 7.448 4.093 -11.683 1.00 88.06 79 LEU A N 1
ATOM 585 C CA . LEU A 1 79 ? 7.171 4.742 -12.965 1.00 88.06 79 LEU A CA 1
ATOM 586 C C . LEU A 1 79 ? 8.354 5.573 -13.465 1.00 88.06 79 LEU A C 1
ATOM 588 O O . LEU A 1 79 ? 8.746 5.432 -14.624 1.00 88.06 79 LEU A O 1
ATOM 592 N N . ALA A 1 80 ? 8.963 6.390 -12.606 1.00 87.69 80 ALA A N 1
ATOM 593 C CA . ALA A 1 80 ? 10.138 7.185 -12.953 1.00 87.69 80 ALA A CA 1
ATOM 594 C C . ALA A 1 80 ? 11.309 6.290 -13.388 1.00 87.69 80 ALA A C 1
ATOM 596 O O . ALA A 1 80 ? 11.948 6.538 -14.414 1.00 87.69 80 ALA A O 1
ATOM 597 N N . THR A 1 81 ? 11.543 5.194 -12.661 1.00 86.50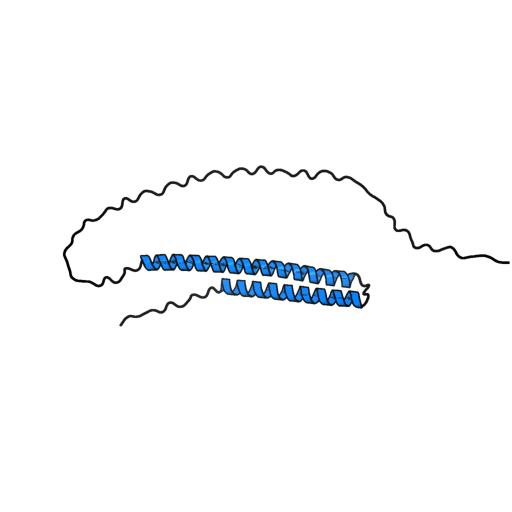 81 THR A N 1
ATOM 598 C CA . THR A 1 81 ? 12.576 4.207 -13.007 1.00 86.50 81 THR A CA 1
ATOM 599 C C . THR A 1 81 ? 12.266 3.521 -14.338 1.00 86.50 81 THR A C 1
ATOM 601 O O . THR A 1 81 ? 13.157 3.348 -15.172 1.00 86.50 81 THR A O 1
ATOM 604 N N . HIS A 1 82 ? 11.001 3.172 -14.583 1.00 85.38 82 HIS A N 1
ATOM 605 C CA . HIS A 1 82 ? 10.575 2.578 -15.847 1.00 85.38 82 HIS A CA 1
ATOM 606 C C . HIS A 1 82 ? 10.773 3.541 -17.027 1.00 85.38 82 HIS A C 1
ATOM 608 O O . HIS A 1 82 ? 11.338 3.152 -18.051 1.00 85.38 82 HIS A O 1
ATOM 614 N N . ALA A 1 83 ? 10.385 4.808 -16.866 1.00 82.25 83 ALA A N 1
ATOM 615 C CA . ALA A 1 83 ? 10.565 5.852 -17.870 1.00 82.25 83 ALA A CA 1
ATOM 616 C C . ALA A 1 83 ? 12.050 6.083 -18.192 1.00 82.25 83 ALA A C 1
ATOM 618 O O . ALA A 1 83 ? 12.428 6.116 -19.365 1.00 82.25 83 ALA A O 1
ATOM 619 N N . ARG A 1 84 ? 12.912 6.152 -17.168 1.00 82.38 84 ARG A N 1
ATOM 620 C CA . ARG A 1 84 ? 14.365 6.303 -17.337 1.00 82.38 84 ARG A CA 1
ATOM 621 C C . ARG A 1 84 ? 14.984 5.113 -18.069 1.00 82.38 84 ARG A C 1
ATOM 623 O O . ARG A 1 84 ? 15.772 5.311 -18.992 1.00 82.38 84 ARG A O 1
ATOM 630 N N . ASN A 1 85 ? 14.599 3.889 -17.709 1.00 81.69 85 ASN A N 1
ATOM 631 C CA . ASN A 1 85 ? 15.084 2.683 -18.382 1.00 81.69 85 ASN A CA 1
ATOM 632 C C . ASN A 1 85 ? 14.629 2.624 -19.845 1.00 81.69 85 ASN A C 1
ATOM 634 O O . ASN A 1 85 ? 15.413 2.240 -20.711 1.00 81.69 85 ASN A O 1
ATOM 638 N N . ARG A 1 86 ? 13.396 3.054 -20.145 1.00 76.88 86 ARG A N 1
ATOM 639 C CA . ARG A 1 86 ? 12.903 3.157 -21.525 1.00 76.88 86 ARG A CA 1
ATOM 640 C C . ARG A 1 86 ? 13.692 4.195 -22.323 1.00 76.88 86 ARG A C 1
ATOM 642 O O . ARG A 1 86 ? 14.092 3.901 -23.444 1.00 76.88 86 ARG A O 1
ATOM 649 N N . ALA A 1 87 ? 13.957 5.369 -21.752 1.00 73.00 87 ALA A N 1
ATOM 650 C CA . ALA A 1 87 ? 14.749 6.408 -22.409 1.00 73.00 87 ALA A CA 1
ATOM 651 C C . ALA A 1 87 ? 16.177 5.924 -22.726 1.00 73.00 87 ALA A C 1
ATOM 653 O O . ALA A 1 87 ? 16.639 6.063 -23.857 1.00 73.00 87 ALA A O 1
ATOM 654 N N . ALA A 1 88 ? 16.845 5.265 -21.773 1.00 70.50 88 ALA A N 1
ATOM 655 C CA . ALA A 1 88 ? 18.171 4.682 -21.987 1.00 70.50 88 ALA A CA 1
ATOM 656 C C . ALA A 1 88 ? 18.169 3.562 -23.051 1.00 70.50 88 ALA A C 1
ATOM 658 O O . ALA A 1 88 ? 19.102 3.456 -23.852 1.00 70.50 88 ALA A O 1
ATOM 659 N N . ALA A 1 89 ? 17.111 2.746 -23.108 1.00 69.75 89 ALA A N 1
ATOM 660 C CA . ALA A 1 89 ? 16.953 1.716 -24.135 1.00 69.75 89 ALA A CA 1
ATOM 661 C 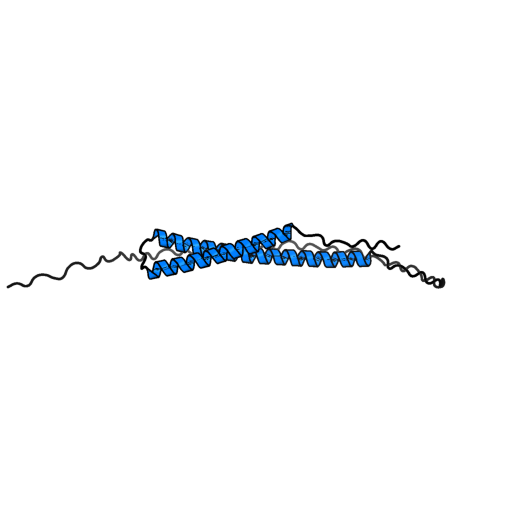C . ALA A 1 89 ? 16.791 2.314 -25.546 1.00 69.75 89 ALA A C 1
ATOM 663 O O . ALA A 1 89 ? 17.350 1.783 -26.502 1.00 69.75 89 ALA A O 1
ATOM 664 N N . VAL A 1 90 ? 16.076 3.435 -25.685 1.00 70.31 90 VAL A N 1
ATOM 665 C CA . VAL A 1 90 ? 15.914 4.131 -26.974 1.00 70.31 90 VAL A CA 1
ATOM 666 C C . VAL A 1 90 ? 17.235 4.743 -27.443 1.00 70.31 90 VAL A C 1
ATOM 668 O O . VAL A 1 90 ? 17.611 4.555 -28.598 1.00 70.31 90 VAL A O 1
ATOM 671 N N . VAL A 1 91 ? 17.974 5.413 -26.553 1.00 69.50 91 VAL A N 1
ATOM 672 C CA . VAL A 1 91 ? 19.282 6.004 -26.890 1.00 69.50 91 VAL A CA 1
ATOM 673 C C . VAL A 1 91 ? 20.283 4.921 -27.292 1.00 69.50 91 VAL A C 1
ATOM 675 O O . VAL A 1 91 ? 20.918 5.034 -28.334 1.00 69.50 91 VAL A O 1
ATOM 678 N N . SER A 1 92 ? 20.379 3.831 -26.528 1.00 62.88 92 SER A N 1
ATOM 679 C CA . SER A 1 92 ? 21.282 2.720 -26.863 1.00 62.88 92 SER A CA 1
ATOM 680 C C . SER A 1 92 ? 20.892 1.994 -28.156 1.00 62.88 92 SER A C 1
ATOM 682 O O . SER A 1 92 ? 21.775 1.600 -28.916 1.00 62.88 92 SER A O 1
ATOM 684 N N . ALA A 1 93 ? 19.598 1.859 -28.460 1.00 62.81 93 ALA A N 1
ATOM 685 C CA . ALA A 1 93 ? 19.144 1.337 -29.748 1.00 62.81 93 ALA A CA 1
ATOM 686 C C . ALA A 1 93 ? 19.532 2.263 -30.915 1.00 62.81 93 ALA A C 1
ATOM 688 O O . ALA A 1 93 ? 19.977 1.770 -31.950 1.00 62.81 93 ALA A O 1
ATOM 689 N N . ALA A 1 94 ? 19.435 3.585 -30.737 1.00 62.69 94 ALA A N 1
ATOM 690 C CA . ALA A 1 94 ? 19.874 4.560 -31.734 1.00 62.69 94 ALA A CA 1
ATOM 691 C C . ALA A 1 94 ? 21.398 4.520 -31.945 1.00 62.69 94 ALA A C 1
ATOM 693 O O . ALA A 1 94 ? 21.858 4.507 -33.083 1.00 62.69 94 ALA A O 1
ATOM 694 N N . THR A 1 95 ? 22.193 4.403 -30.876 1.00 60.06 95 THR A N 1
ATOM 695 C CA . THR A 1 95 ? 23.655 4.258 -30.977 1.00 60.06 95 THR A CA 1
ATOM 696 C C . THR A 1 95 ? 24.060 2.973 -31.707 1.00 60.06 95 THR A C 1
ATOM 698 O O . THR A 1 95 ? 24.965 2.998 -32.536 1.00 60.06 95 THR A O 1
ATOM 701 N N . VAL A 1 96 ? 23.373 1.850 -31.462 1.00 58.34 96 VAL A N 1
ATOM 702 C CA . VAL A 1 96 ? 23.632 0.582 -32.174 1.00 58.34 96 VAL A CA 1
ATOM 703 C C . VAL A 1 96 ? 23.207 0.658 -33.645 1.00 58.34 96 VAL A C 1
ATOM 705 O O . VAL A 1 96 ? 23.888 0.085 -34.493 1.00 58.34 96 VAL A O 1
ATOM 708 N N . ALA A 1 97 ? 22.131 1.379 -33.971 1.00 58.12 97 ALA A N 1
ATOM 709 C CA . ALA A 1 97 ? 21.706 1.590 -35.356 1.00 58.12 97 ALA A CA 1
ATOM 710 C C . ALA A 1 97 ? 22.719 2.422 -36.162 1.00 58.12 97 ALA A C 1
ATOM 712 O O . ALA A 1 97 ? 22.949 2.121 -37.327 1.00 58.12 97 ALA A O 1
ATOM 713 N N . VAL A 1 98 ? 23.372 3.409 -35.537 1.00 58.84 98 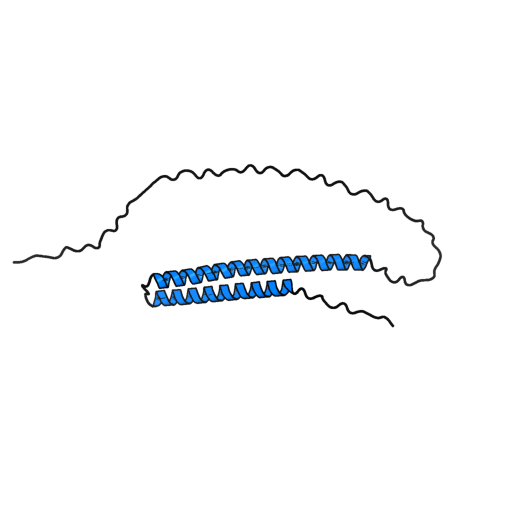VAL A N 1
ATOM 714 C CA . VAL A 1 98 ? 24.440 4.209 -36.170 1.00 58.84 98 VAL A CA 1
ATOM 715 C C . VAL A 1 98 ? 25.754 3.423 -36.287 1.00 58.84 98 VAL A C 1
ATOM 717 O O . VAL A 1 98 ? 26.501 3.611 -37.240 1.00 58.84 98 VAL A O 1
ATOM 720 N N . ALA A 1 99 ? 26.034 2.511 -35.351 1.00 56.09 99 ALA A N 1
ATOM 721 C CA . ALA A 1 99 ? 27.242 1.679 -35.358 1.00 56.09 99 ALA A CA 1
ATOM 722 C C . ALA A 1 99 ? 27.133 0.402 -36.215 1.00 56.09 99 ALA A C 1
ATOM 724 O O . ALA A 1 99 ? 28.122 -0.314 -36.376 1.00 56.09 99 ALA A O 1
ATOM 725 N N . THR A 1 100 ? 25.949 0.083 -36.746 1.00 46.56 100 THR A N 1
ATOM 726 C CA . THR A 1 100 ? 25.777 -1.035 -37.680 1.00 46.56 100 THR A CA 1
ATOM 727 C C . THR A 1 100 ? 25.975 -0.488 -39.092 1.00 46.56 100 THR A C 1
ATOM 729 O O . THR A 1 100 ? 25.096 0.235 -39.560 1.00 46.56 100 THR A O 1
ATOM 732 N N . PRO A 1 101 ? 27.089 -0.786 -39.793 1.00 47.56 101 PRO A N 1
ATOM 733 C CA . PRO A 1 101 ? 27.201 -0.407 -41.192 1.00 47.56 101 PRO A CA 1
ATOM 734 C C . PRO A 1 101 ? 26.030 -1.044 -41.941 1.00 47.56 101 PRO A C 1
ATOM 736 O O . PRO A 1 101 ? 25.812 -2.257 -41.847 1.00 47.56 101 PRO A O 1
ATOM 739 N N . ALA A 1 102 ? 25.251 -0.220 -42.645 1.00 48.03 102 ALA A N 1
ATOM 740 C CA . ALA A 1 102 ? 24.286 -0.720 -43.612 1.00 48.03 102 ALA A CA 1
ATOM 741 C C . ALA A 1 102 ? 25.021 -1.730 -44.509 1.00 48.03 102 ALA A C 1
ATOM 743 O O . ALA A 1 102 ? 26.154 -1.440 -44.908 1.00 48.03 102 ALA A O 1
ATOM 744 N N . PRO A 1 103 ? 24.460 -2.921 -44.800 1.00 41.94 103 PRO A N 1
ATOM 745 C CA . PRO A 1 103 ? 25.076 -3.792 -45.782 1.00 41.94 103 PRO A CA 1
ATOM 746 C C . PRO A 1 103 ? 25.103 -3.008 -47.090 1.00 41.94 103 PRO A C 1
ATOM 748 O O . PRO A 1 103 ? 24.063 -2.806 -47.713 1.00 41.94 103 PRO A O 1
ATOM 751 N N . ALA A 1 104 ? 26.285 -2.511 -47.456 1.00 47.62 104 ALA A N 1
ATOM 752 C CA . ALA A 1 104 ? 26.531 -1.942 -48.760 1.00 47.62 104 ALA A CA 1
ATOM 753 C C . ALA A 1 104 ? 26.166 -3.038 -49.760 1.00 47.62 104 ALA A C 1
ATOM 755 O O . ALA A 1 104 ? 26.876 -4.037 -49.899 1.00 47.62 104 ALA A O 1
ATOM 756 N N . SER A 1 105 ? 2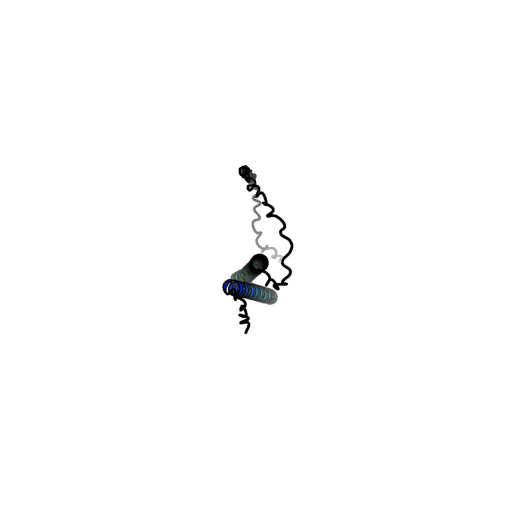5.010 -2.897 -50.406 1.00 44.06 105 SER A N 1
ATOM 757 C CA . SER A 1 105 ? 24.798 -3.517 -51.698 1.00 44.06 105 SER A CA 1
ATOM 758 C C . SER A 1 105 ? 25.918 -2.977 -52.571 1.00 44.06 105 SER A C 1
ATOM 760 O O . SER A 1 105 ? 25.925 -1.793 -52.899 1.00 44.06 105 SER A O 1
ATOM 762 N N . VAL A 1 106 ? 26.914 -3.821 -52.827 1.00 40.38 106 VAL A N 1
ATOM 763 C CA . VAL A 1 106 ? 28.015 -3.535 -53.740 1.00 40.38 106 VAL A CA 1
ATOM 764 C C . VAL A 1 106 ? 27.396 -3.422 -55.131 1.00 40.38 106 VAL A C 1
ATOM 766 O O . VAL A 1 106 ? 27.304 -4.410 -55.854 1.00 40.38 106 VAL A O 1
ATOM 769 N N . ASP A 1 107 ? 26.894 -2.235 -55.467 1.00 40.22 107 ASP A N 1
ATOM 770 C CA . ASP A 1 107 ? 26.665 -1.868 -56.853 1.00 40.22 107 ASP A CA 1
ATOM 771 C C . ASP A 1 107 ? 28.024 -1.507 -57.439 1.00 40.22 107 ASP A C 1
ATOM 773 O O . ASP A 1 107 ? 28.770 -0.675 -56.919 1.00 40.22 107 ASP A O 1
ATOM 777 N N . SER A 1 108 ? 28.400 -2.262 -58.458 1.00 43.34 108 SER A N 1
ATOM 778 C CA . SER A 1 108 ? 29.726 -2.227 -59.056 1.00 43.34 108 SER A CA 1
ATOM 779 C C . SER A 1 108 ? 29.727 -1.154 -60.142 1.00 43.34 108 SER A C 1
ATOM 781 O O . SER A 1 108 ? 29.779 -1.460 -61.327 1.00 43.34 108 SER A O 1
ATOM 783 N N . SER A 1 109 ? 29.667 0.113 -59.742 1.00 37.00 109 SER A N 1
ATOM 784 C CA . SER A 1 109 ? 29.981 1.251 -60.610 1.00 37.00 109 SER A CA 1
ATOM 785 C C . SER A 1 109 ? 31.083 2.070 -59.950 1.00 37.00 109 SER A C 1
ATOM 787 O O . SER A 1 109 ? 30.852 2.997 -59.178 1.00 37.00 109 SER A O 1
ATOM 789 N N . LEU A 1 110 ? 32.303 1.618 -60.210 1.00 46.94 110 LEU A N 1
ATOM 790 C CA . LEU A 1 110 ? 33.555 2.236 -59.821 1.00 46.94 110 LEU A CA 1
ATOM 791 C C . LEU A 1 110 ? 33.796 3.450 -60.735 1.00 46.94 110 LEU A C 1
ATOM 793 O O . LEU A 1 110 ? 34.389 3.273 -61.789 1.00 46.94 110 LEU A O 1
ATOM 797 N N . ASP A 1 111 ? 33.276 4.625 -60.380 1.00 45.94 111 ASP A N 1
ATOM 798 C CA . ASP A 1 111 ? 33.705 5.926 -60.928 1.00 45.94 111 ASP A CA 1
ATOM 799 C C . ASP A 1 111 ? 33.005 7.067 -60.168 1.00 45.94 111 ASP A C 1
ATOM 801 O O . ASP A 1 111 ? 31.988 7.589 -60.608 1.00 45.94 111 ASP A O 1
ATOM 805 N N . ASP A 1 112 ? 33.520 7.411 -58.985 1.00 40.28 112 ASP A N 1
ATOM 806 C CA . ASP A 1 112 ? 33.719 8.819 -58.614 1.00 40.28 112 ASP A CA 1
ATOM 807 C C . ASP A 1 112 ? 34.611 8.883 -57.367 1.00 40.28 112 ASP A C 1
ATOM 809 O O . ASP A 1 112 ? 34.235 8.469 -56.267 1.00 40.28 112 ASP A O 1
ATOM 813 N N . ILE A 1 113 ? 35.850 9.328 -57.556 1.00 47.19 113 ILE A N 1
ATOM 814 C CA . ILE A 1 113 ? 36.768 9.639 -56.462 1.00 47.19 113 ILE A CA 1
ATOM 815 C C . ILE A 1 113 ? 36.428 11.065 -56.034 1.00 47.19 113 ILE A C 1
ATOM 817 O O . ILE A 1 113 ? 36.936 12.017 -56.620 1.00 47.19 113 ILE A O 1
ATOM 821 N N . GLU A 1 114 ? 35.579 11.205 -55.017 1.00 45.38 114 GLU A N 1
ATOM 822 C CA . GLU A 1 114 ? 35.337 12.487 -54.352 1.00 45.38 114 GLU A CA 1
ATOM 823 C C . GLU A 1 114 ? 36.101 12.524 -53.015 1.00 45.38 114 GLU A C 1
ATOM 825 O O . GLU A 1 114 ? 36.115 11.570 -52.235 1.00 45.38 114 GLU A O 1
ATOM 830 N N . GLU A 1 115 ? 36.852 13.606 -52.831 1.00 47.97 115 GLU A N 1
ATOM 831 C CA . GLU A 1 115 ? 37.932 13.806 -51.861 1.00 47.97 115 GLU A CA 1
ATOM 832 C C . GLU A 1 115 ? 37.525 13.602 -50.384 1.00 47.97 115 GLU A C 1
ATOM 834 O O . GLU A 1 115 ? 36.381 13.858 -49.999 1.00 47.97 115 GLU A O 1
ATOM 839 N N . PRO A 1 116 ? 38.462 13.219 -49.489 1.00 41.56 116 PRO A N 1
ATOM 840 C CA . PRO A 1 116 ? 38.175 13.162 -48.061 1.00 41.56 116 PRO A CA 1
ATOM 841 C C . PRO A 1 116 ? 37.970 14.576 -47.496 1.00 41.56 116 PRO A C 1
ATOM 843 O O . PRO A 1 116 ? 38.931 15.310 -47.256 1.00 41.56 116 PRO A O 1
ATOM 846 N N . GLN A 1 117 ? 36.718 14.944 -47.213 1.00 45.84 117 GLN A N 1
ATOM 847 C CA . GLN A 1 117 ? 36.422 16.099 -46.369 1.00 45.84 117 GLN A CA 1
ATOM 848 C C . GLN A 1 117 ? 36.927 15.835 -44.946 1.00 45.84 117 GLN A C 1
ATOM 850 O O . GLN A 1 117 ? 36.375 15.034 -44.190 1.00 45.84 117 GLN A O 1
ATOM 855 N N . VAL A 1 118 ? 38.002 16.531 -44.585 1.00 47.00 118 VAL A N 1
ATOM 856 C CA . VAL A 1 118 ? 38.487 16.649 -43.212 1.00 47.00 118 VAL A CA 1
ATOM 857 C C . VAL A 1 118 ? 37.437 17.424 -42.419 1.00 47.00 118 VAL A C 1
ATOM 859 O O . VAL A 1 118 ? 37.340 18.644 -42.528 1.00 47.00 118 VAL A O 1
ATOM 862 N N . VAL A 1 119 ? 36.630 16.720 -41.626 1.00 52.28 119 VAL A N 1
ATOM 863 C CA . VAL A 1 119 ? 35.779 17.366 -40.623 1.00 52.28 119 VAL A CA 1
ATOM 864 C C . VAL A 1 119 ? 36.688 17.838 -39.492 1.00 52.28 119 VAL A C 1
ATOM 866 O O . VAL A 1 119 ? 37.190 17.040 -38.701 1.00 52.28 119 VAL A O 1
ATOM 869 N N . GLU A 1 120 ? 36.924 19.145 -39.446 1.00 48.09 120 GLU A N 1
ATOM 870 C CA . GLU A 1 120 ? 37.574 19.830 -38.335 1.00 48.09 120 GLU A CA 1
ATOM 871 C C . GLU A 1 120 ? 36.747 19.611 -37.057 1.00 48.09 120 GLU A C 1
ATOM 873 O O . GLU A 1 120 ? 35.647 20.140 -36.892 1.00 48.09 120 GLU A O 1
ATOM 878 N N . VAL A 1 121 ? 37.253 18.764 -36.158 1.00 52.38 121 VAL A N 1
ATOM 879 C CA . VAL A 1 121 ? 36.645 18.539 -34.845 1.00 52.38 121 VAL A CA 1
ATOM 880 C C . VAL A 1 121 ? 36.978 19.740 -33.968 1.00 52.38 121 VAL A C 1
ATOM 882 O O . VAL A 1 121 ? 38.085 19.852 -33.441 1.00 52.38 121 VAL A O 1
ATOM 885 N N . ALA A 1 122 ? 36.008 20.638 -33.804 1.00 55.94 122 ALA A N 1
ATOM 886 C CA . ALA A 1 122 ? 36.083 21.702 -32.813 1.00 55.94 122 ALA A CA 1
ATOM 887 C C . ALA A 1 122 ? 36.249 21.095 -31.400 1.00 55.94 122 ALA A C 1
ATOM 889 O O . ALA A 1 122 ? 35.526 20.154 -31.051 1.00 55.94 122 ALA A O 1
ATOM 890 N N . PRO A 1 123 ? 37.179 21.597 -30.566 1.00 58.88 123 PRO A N 1
ATOM 891 C CA . PRO A 1 123 ? 37.333 21.120 -29.197 1.00 58.88 123 PRO A CA 1
ATOM 892 C C . PRO A 1 123 ? 36.073 21.436 -28.372 1.00 58.88 123 PRO A C 1
ATOM 894 O O . PRO A 1 123 ? 35.430 22.464 -28.604 1.00 58.88 123 PRO A O 1
ATOM 897 N N . PRO A 1 124 ? 35.696 20.585 -27.398 1.00 58.50 124 PRO A N 1
ATOM 898 C CA . PRO A 1 124 ? 34.534 20.850 -26.564 1.00 58.50 124 PRO A CA 1
ATOM 899 C C . PRO A 1 124 ? 34.745 22.142 -25.773 1.00 58.50 124 PRO A C 1
ATOM 901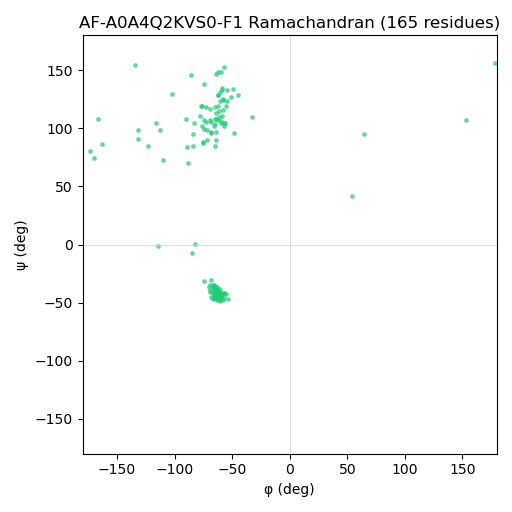 O O . PRO A 1 124 ? 35.762 22.316 -25.098 1.00 58.50 124 PRO A O 1
ATOM 904 N N . ALA A 1 125 ? 33.766 23.043 -25.860 1.00 56.09 125 ALA A N 1
ATOM 905 C CA . ALA A 1 125 ? 33.711 24.241 -25.040 1.00 56.09 125 ALA A CA 1
ATOM 906 C C . ALA A 1 125 ? 33.785 23.846 -23.558 1.00 56.09 125 ALA A C 1
ATOM 908 O O . ALA A 1 125 ? 32.994 23.037 -23.069 1.00 56.09 125 ALA A O 1
ATOM 909 N N . ASN A 1 126 ? 34.770 24.413 -22.868 1.00 52.31 126 ASN A N 1
ATOM 910 C CA . ASN A 1 126 ? 34.955 24.293 -21.434 1.00 52.31 126 ASN A CA 1
ATOM 911 C C . ASN A 1 126 ? 33.693 24.831 -20.739 1.00 52.31 126 ASN A C 1
ATOM 913 O O . ASN A 1 126 ? 33.410 26.025 -20.814 1.00 52.31 126 ASN A O 1
ATOM 917 N N . VAL A 1 127 ? 32.904 23.952 -20.117 1.00 52.12 127 VAL A N 1
ATOM 918 C CA . VAL A 1 127 ? 31.771 24.373 -19.290 1.00 52.12 127 VAL A CA 1
ATOM 919 C C . VAL A 1 127 ? 32.356 24.922 -17.998 1.00 52.12 127 VAL A C 1
ATOM 921 O O . VAL A 1 127 ? 32.752 24.174 -17.107 1.00 52.12 127 VAL A O 1
ATOM 924 N N . GLU A 1 128 ? 32.445 26.245 -17.930 1.00 51.66 128 GLU A N 1
ATOM 925 C CA . GLU A 1 128 ? 32.785 26.971 -16.718 1.00 51.66 128 GLU A CA 1
ATOM 926 C C . GLU A 1 128 ? 31.711 26.684 -15.661 1.00 51.66 128 GLU A C 1
ATOM 928 O O . GLU A 1 128 ? 30.544 27.059 -15.790 1.00 51.66 128 GLU A O 1
ATOM 933 N N . VAL A 1 129 ? 32.100 25.925 -14.637 1.00 55.25 129 VAL A N 1
ATOM 934 C CA . VAL A 1 129 ? 31.258 25.627 -13.481 1.00 55.25 129 VAL A CA 1
ATOM 935 C C . VAL A 1 129 ? 31.097 26.920 -12.691 1.00 55.25 129 VAL A C 1
ATOM 937 O O . VAL A 1 129 ? 32.032 27.373 -12.033 1.00 55.25 129 VAL A O 1
ATOM 940 N N . ALA A 1 130 ? 29.905 27.512 -12.756 1.00 57.84 130 ALA A N 1
ATOM 941 C CA . ALA A 1 130 ? 29.533 28.608 -11.874 1.00 57.84 130 ALA A CA 1
ATOM 942 C C . ALA A 1 130 ? 29.626 28.142 -10.403 1.00 57.84 130 ALA A C 1
ATOM 944 O O . ALA A 1 130 ? 29.159 27.042 -10.084 1.00 57.84 130 ALA A O 1
ATOM 945 N N . PRO A 1 131 ? 30.220 28.939 -9.496 1.00 60.94 131 PRO A N 1
ATOM 946 C CA . PRO A 1 131 ? 30.288 28.592 -8.082 1.00 60.94 131 PRO A CA 1
ATOM 947 C C . PRO A 1 131 ? 28.873 28.491 -7.487 1.00 60.94 131 PRO A C 1
ATOM 949 O O . PRO A 1 131 ? 27.971 29.213 -7.923 1.00 60.94 131 PRO A O 1
ATOM 952 N N . PRO A 1 132 ? 28.646 27.617 -6.489 1.00 56.00 132 PRO A N 1
ATOM 953 C CA . PRO A 1 132 ? 27.349 27.536 -5.840 1.00 56.00 132 PRO A CA 1
ATOM 954 C C . PRO A 1 132 ? 27.039 28.869 -5.156 1.00 56.00 132 PRO A C 1
ATOM 956 O O . PRO A 1 132 ? 27.849 29.396 -4.392 1.00 56.00 132 PRO A O 1
ATOM 959 N N . ALA A 1 133 ? 25.852 29.406 -5.437 1.00 54.91 133 ALA A N 1
ATOM 960 C CA . ALA A 1 133 ? 25.300 30.522 -4.691 1.00 54.91 133 ALA A CA 1
ATOM 961 C C . ALA A 1 133 ? 25.192 30.122 -3.212 1.00 54.91 133 ALA A C 1
ATOM 963 O O . ALA A 1 133 ? 24.583 29.105 -2.875 1.00 54.91 133 ALA A O 1
ATOM 964 N N . TYR A 1 134 ? 25.812 30.916 -2.343 1.00 48.47 134 TYR A N 1
ATOM 965 C CA . TYR A 1 134 ? 25.652 30.806 -0.901 1.00 48.47 134 TYR A CA 1
ATOM 966 C C . TYR A 1 134 ? 24.189 31.125 -0.578 1.00 48.47 134 TYR A C 1
ATOM 968 O O . TYR A 1 134 ? 23.736 32.246 -0.805 1.00 48.47 134 TYR A O 1
ATOM 976 N N . VAL A 1 135 ? 23.431 30.134 -0.111 1.00 49.31 135 VAL A N 1
ATOM 977 C CA . VAL A 1 135 ? 22.102 30.383 0.447 1.00 49.31 135 VAL A CA 1
ATOM 978 C C . VAL A 1 135 ? 22.335 30.804 1.888 1.00 49.31 135 VAL A C 1
ATOM 980 O O . VAL A 1 135 ? 22.709 29.990 2.729 1.00 49.31 135 VAL A O 1
ATOM 983 N N . GLU A 1 136 ? 22.191 32.097 2.147 1.00 46.50 136 GLU A N 1
ATOM 984 C CA . GLU A 1 136 ? 22.114 32.629 3.498 1.00 46.50 136 GLU A CA 1
ATOM 985 C C . GLU A 1 136 ? 20.879 32.020 4.169 1.00 46.50 136 GLU A C 1
ATOM 987 O O . GLU A 1 136 ? 19.745 32.187 3.713 1.00 46.50 136 GLU A O 1
ATOM 992 N N . THR A 1 137 ? 21.115 31.226 5.209 1.00 46.59 137 THR A N 1
ATOM 993 C CA . THR A 1 137 ? 20.071 30.678 6.063 1.00 46.59 137 THR A CA 1
ATOM 994 C C . THR A 1 137 ? 19.395 31.850 6.769 1.00 46.59 137 THR A C 1
ATOM 996 O O . THR A 1 137 ? 19.895 32.344 7.775 1.00 46.59 137 THR A O 1
ATOM 999 N N . ALA A 1 138 ? 18.268 32.320 6.234 1.00 43.06 138 ALA A N 1
ATOM 1000 C CA . ALA A 1 138 ? 17.363 33.177 6.981 1.00 43.06 138 ALA A CA 1
ATOM 1001 C C . ALA A 1 138 ? 16.736 32.321 8.087 1.00 43.06 138 ALA A C 1
ATOM 1003 O O . ALA A 1 138 ? 15.794 31.558 7.869 1.00 43.06 138 ALA A O 1
ATOM 1004 N N . GLU A 1 139 ? 17.344 32.405 9.263 1.00 49.09 139 GLU A N 1
ATOM 1005 C CA . GLU A 1 139 ? 16.802 31.955 10.531 1.00 49.09 139 GLU A CA 1
ATOM 1006 C C . GLU A 1 139 ? 15.474 32.691 10.741 1.00 49.09 139 GLU A C 1
ATOM 1008 O O . GLU A 1 139 ? 15.431 33.888 11.019 1.00 49.09 139 GLU A O 1
ATOM 1013 N N . ALA A 1 140 ? 14.367 31.989 10.494 1.00 42.75 140 ALA A N 1
ATOM 1014 C CA . ALA A 1 140 ? 13.053 32.474 10.865 1.00 42.75 140 ALA A CA 1
ATOM 1015 C C . ALA A 1 140 ? 12.987 32.466 12.393 1.00 42.75 140 ALA A C 1
ATOM 1017 O O . ALA A 1 140 ? 12.748 31.435 13.021 1.00 42.75 140 ALA A O 1
ATOM 1018 N N . GLU A 1 141 ? 13.245 33.638 12.958 1.00 47.91 141 GLU A N 1
ATOM 1019 C CA . GLU A 1 141 ? 12.890 34.052 14.304 1.00 47.91 141 GLU A CA 1
ATOM 1020 C C . GLU A 1 141 ? 11.409 33.714 14.542 1.00 47.91 141 GLU A C 1
ATOM 1022 O O . GLU A 1 141 ? 10.495 34.428 14.125 1.00 47.91 141 GLU A O 1
ATOM 1027 N N . ALA A 1 142 ? 11.153 32.559 15.159 1.00 41.34 142 ALA A N 1
ATOM 1028 C CA . ALA A 1 142 ? 9.844 32.255 15.705 1.00 41.34 142 ALA A CA 1
ATOM 1029 C C . ALA A 1 142 ? 9.679 33.133 16.943 1.00 41.34 142 ALA A C 1
ATOM 1031 O O . ALA A 1 142 ? 10.217 32.842 18.011 1.00 41.34 142 ALA A O 1
ATOM 1032 N N . ALA A 1 143 ? 8.972 34.239 16.735 1.00 42.97 143 ALA A N 1
ATOM 1033 C CA . ALA A 1 143 ? 8.517 35.133 17.772 1.00 42.97 143 ALA A CA 1
ATOM 1034 C C . ALA A 1 143 ? 7.913 34.351 18.947 1.00 42.97 143 ALA A C 1
ATOM 1036 O O . ALA A 1 143 ? 7.036 33.499 18.791 1.00 42.97 143 ALA A O 1
ATOM 1037 N N . ASP A 1 144 ? 8.423 34.709 20.116 1.00 45.69 144 ASP A N 1
ATOM 1038 C CA . ASP A 1 144 ? 7.833 34.571 21.433 1.00 45.69 144 ASP A CA 1
ATOM 1039 C C . ASP A 1 144 ? 6.298 34.713 21.403 1.00 45.69 144 ASP A C 1
ATOM 1041 O O . ASP A 1 144 ? 5.754 35.795 21.181 1.00 45.69 144 ASP A O 1
ATOM 1045 N N . VAL A 1 145 ? 5.591 33.605 21.638 1.00 45.78 145 VAL A N 1
ATOM 1046 C CA . VAL A 1 145 ? 4.206 33.623 22.127 1.00 45.78 145 VAL A CA 1
ATOM 1047 C C . VAL A 1 145 ? 4.212 33.124 23.564 1.00 45.78 145 VAL A C 1
ATOM 1049 O O . VAL A 1 145 ? 3.781 32.019 23.896 1.00 45.78 145 VAL A O 1
ATOM 1052 N N . ALA A 1 146 ? 4.724 33.982 24.440 1.00 43.28 146 ALA A N 1
ATOM 1053 C CA . ALA A 1 146 ? 4.365 33.991 25.837 1.00 43.28 146 ALA A CA 1
ATOM 1054 C C . ALA A 1 146 ? 2.837 34.133 25.995 1.00 43.28 146 ALA A C 1
ATOM 1056 O O . ALA A 1 146 ? 2.233 35.142 25.647 1.00 43.28 146 ALA A O 1
ATOM 1057 N N . ASN A 1 147 ? 2.256 33.112 26.623 1.00 46.03 147 ASN A N 1
ATOM 1058 C CA . ASN A 1 147 ? 1.320 33.255 27.734 1.00 46.03 147 ASN A CA 1
ATOM 1059 C C . ASN A 1 147 ? -0.029 33.960 27.476 1.00 46.03 147 ASN A C 1
ATOM 1061 O O . ASN A 1 147 ? -0.182 35.152 27.729 1.00 46.03 147 ASN A O 1
ATOM 1065 N N . VAL A 1 148 ? -1.063 33.157 27.202 1.00 43.25 148 VAL A N 1
ATOM 1066 C CA . VAL A 1 148 ? -2.351 33.317 27.898 1.00 43.25 148 VAL A CA 1
ATOM 1067 C C . VAL A 1 148 ? -2.797 31.944 28.390 1.00 43.25 148 VAL A C 1
ATOM 1069 O O . VAL A 1 148 ? -3.479 31.191 27.698 1.00 43.25 148 VAL A O 1
ATOM 1072 N N . ALA A 1 149 ? -2.396 31.615 29.616 1.00 49.25 149 ALA A N 1
ATOM 1073 C CA . ALA A 1 149 ? -3.178 30.712 30.442 1.00 49.25 149 ALA A CA 1
ATOM 1074 C C . ALA A 1 149 ? -4.582 31.316 30.618 1.00 49.25 149 ALA A C 1
ATOM 1076 O O . ALA A 1 149 ? -4.730 32.377 31.223 1.00 49.25 149 ALA A O 1
ATOM 1077 N N . THR A 1 150 ? -5.609 30.638 30.106 1.00 41.12 150 THR A N 1
ATOM 1078 C CA . THR A 1 150 ? -6.957 30.773 30.668 1.00 41.12 150 THR A CA 1
ATOM 1079 C C . THR A 1 150 ? -7.344 29.414 31.220 1.00 41.12 150 THR A C 1
ATOM 1081 O O . THR A 1 150 ? -7.564 28.446 30.500 1.00 41.12 150 THR A O 1
ATOM 1084 N N . ASP A 1 151 ? -7.279 29.377 32.539 1.00 51.03 151 ASP A N 1
ATOM 1085 C CA . ASP A 1 151 ? -7.666 28.326 33.457 1.00 51.03 151 ASP A CA 1
ATOM 1086 C C . ASP A 1 151 ? -9.187 28.102 33.363 1.00 51.03 151 ASP A C 1
ATOM 1088 O O . ASP A 1 151 ? -9.963 28.761 34.052 1.00 51.03 151 ASP A O 1
ATOM 1092 N N . GLU A 1 152 ? -9.640 27.205 32.482 1.00 46.09 152 GLU A N 1
ATOM 1093 C CA . GLU A 1 152 ? -10.984 26.628 32.596 1.00 46.09 152 GLU A CA 1
ATOM 1094 C C . GLU A 1 152 ? -10.919 25.376 33.471 1.00 46.09 152 GLU A C 1
ATOM 1096 O O . GLU A 1 152 ? -10.836 24.231 33.024 1.00 46.09 152 GLU A O 1
ATOM 1101 N N . LYS A 1 153 ? -10.969 25.628 34.778 1.00 46.41 153 LYS A N 1
ATOM 1102 C CA . LYS A 1 153 ? -11.376 24.652 35.782 1.00 46.41 153 LYS A CA 1
ATOM 1103 C C . LYS A 1 153 ? -12.721 24.025 35.367 1.00 46.41 153 LYS A C 1
ATOM 1105 O O . LYS A 1 153 ? -13.690 24.766 35.192 1.00 46.41 153 LYS A O 1
ATOM 1110 N N . PRO A 1 154 ? -12.846 22.686 35.297 1.00 49.72 154 PRO A N 1
ATOM 1111 C CA . PRO A 1 154 ? -14.133 22.042 35.070 1.00 49.72 154 PRO A CA 1
ATOM 1112 C C . PRO A 1 154 ? -15.083 22.364 36.228 1.00 49.72 154 PRO A C 1
ATOM 1114 O O . PRO A 1 154 ? -14.808 22.037 37.387 1.00 49.72 154 PRO A O 1
ATOM 1117 N N . VAL A 1 155 ? -16.203 23.016 35.921 1.00 49.84 155 VAL A N 1
ATOM 1118 C CA . VAL A 1 155 ? -17.327 23.148 36.850 1.00 49.84 155 VAL A CA 1
ATOM 1119 C C . VAL A 1 155 ? -17.950 21.762 37.008 1.00 49.84 155 VAL A C 1
ATOM 1121 O O . VAL A 1 155 ? -18.430 21.165 36.046 1.00 49.84 155 VAL A O 1
ATOM 1124 N N . ALA A 1 156 ? -17.888 21.234 38.230 1.00 51.91 156 ALA A N 1
ATOM 1125 C CA . ALA A 1 156 ? -18.561 20.005 38.623 1.00 51.91 156 ALA A CA 1
ATOM 1126 C C . ALA A 1 156 ? -20.087 20.128 38.423 1.00 51.91 156 ALA A C 1
ATOM 1128 O O . ALA A 1 156 ? -20.632 21.225 38.578 1.00 51.91 156 ALA A O 1
ATOM 1129 N N . PRO A 1 157 ? -20.790 19.026 38.105 1.00 51.31 157 PRO A N 1
ATOM 1130 C CA . PRO A 1 157 ? -22.237 19.034 37.938 1.00 51.31 157 PRO A CA 1
ATOM 1131 C C . PRO A 1 157 ? -22.918 19.475 39.236 1.00 51.31 157 PRO A C 1
ATOM 1133 O O . PRO A 1 157 ? -22.605 18.985 40.321 1.00 51.31 157 PRO A O 1
ATOM 1136 N N . ASN A 1 158 ? -23.838 20.426 39.096 1.00 49.41 158 ASN A N 1
ATOM 1137 C CA . ASN A 1 158 ? -24.583 21.035 40.184 1.00 49.41 158 ASN A CA 1
ATOM 1138 C C . ASN A 1 158 ? -25.431 19.967 40.898 1.00 49.41 158 ASN A C 1
ATOM 1140 O O . ASN A 1 158 ? -26.422 19.482 40.353 1.00 49.41 158 ASN A O 1
ATOM 1144 N N . ALA A 1 159 ? -25.018 19.586 42.104 1.00 50.50 159 ALA A N 1
ATOM 1145 C CA . ALA A 1 159 ? -25.818 18.825 43.047 1.00 50.50 159 ALA A CA 1
ATOM 1146 C C . ALA A 1 159 ? -26.126 19.740 44.233 1.00 50.50 159 ALA A C 1
ATOM 1148 O O . ALA A 1 159 ? -25.263 19.919 45.089 1.00 50.50 159 ALA A O 1
ATOM 1149 N N . ALA A 1 160 ? -27.324 20.327 44.224 1.00 49.19 160 ALA A N 1
ATOM 1150 C CA . ALA A 1 160 ? -28.135 20.753 45.370 1.00 49.19 160 ALA A CA 1
ATOM 1151 C C . ALA A 1 160 ? -29.031 21.915 44.931 1.00 49.19 160 ALA A C 1
ATOM 1153 O O . ALA A 1 160 ? -28.532 23.009 44.722 1.00 49.19 160 ALA A O 1
ATOM 1154 N N . ASP A 1 161 ? -30.326 21.647 44.780 1.00 54.34 161 ASP A N 1
ATOM 1155 C CA . ASP A 1 161 ? -31.411 22.567 45.136 1.00 54.34 161 ASP A CA 1
ATOM 1156 C C . ASP A 1 161 ? -32.721 21.775 45.031 1.00 54.34 161 ASP A C 1
ATOM 1158 O O . ASP A 1 161 ? -33.453 21.885 44.055 1.00 54.34 161 ASP A O 1
ATOM 1162 N N . ASP A 1 162 ? -32.966 20.897 46.010 1.00 49.97 162 ASP A N 1
ATOM 1163 C CA . ASP A 1 162 ? -34.334 20.507 46.376 1.00 49.97 162 ASP A CA 1
ATOM 1164 C C . ASP A 1 162 ? -34.360 19.842 47.763 1.00 49.97 162 ASP A C 1
ATOM 1166 O O . ASP A 1 162 ? -34.205 18.634 47.912 1.00 49.97 162 ASP A O 1
ATOM 1170 N N . GLU A 1 163 ? -34.468 20.675 48.798 1.00 54.03 163 GLU A N 1
ATOM 1171 C CA . GLU A 1 163 ? -35.378 20.538 49.955 1.00 54.03 163 GLU A CA 1
ATOM 1172 C C . GLU A 1 163 ? -35.113 21.717 50.923 1.00 54.03 163 GLU A C 1
ATOM 1174 O O . GLU A 1 163 ? -33.992 22.230 50.920 1.00 54.03 163 GLU A O 1
ATOM 1179 N N . PRO A 1 164 ? -36.045 22.161 51.804 1.00 54.25 164 PRO A N 1
ATOM 1180 C CA . PRO A 1 164 ? -37.369 21.613 52.126 1.00 54.25 164 PRO A CA 1
ATOM 1181 C C . PRO A 1 164 ? -38.499 22.675 52.196 1.00 54.25 164 PRO A C 1
ATOM 1183 O O . PRO A 1 164 ? -38.287 23.815 52.605 1.00 54.25 164 PRO A O 1
ATOM 1186 N N . THR A 1 165 ? -39.756 22.288 51.959 1.00 56.34 165 THR A N 1
ATOM 1187 C CA . THR A 1 165 ? -40.900 23.007 52.562 1.00 56.34 165 THR A CA 1
ATOM 1188 C C . THR A 1 165 ? -41.886 22.033 53.205 1.00 56.34 165 THR A C 1
ATOM 1190 O O . THR A 1 165 ? -42.732 21.430 52.555 1.00 56.34 165 THR A O 1
ATOM 1193 N N . ARG A 1 166 ? -41.756 21.901 54.530 1.00 44.38 166 ARG A N 1
ATOM 1194 C CA . ARG A 1 166 ? -42.860 21.610 55.461 1.00 44.38 166 ARG A CA 1
ATOM 1195 C C . ARG A 1 166 ? -43.504 22.949 55.843 1.00 44.38 166 ARG A C 1
ATOM 1197 O O . ARG A 1 166 ? -42.769 23.938 55.923 1.00 44.38 166 ARG A O 1
ATOM 1204 N N . PRO A 1 167 ? -44.824 23.019 56.067 1.00 55.19 167 PRO A N 1
ATOM 1205 C CA . PRO A 1 167 ? -45.439 22.458 57.279 1.00 55.19 167 PRO A CA 1
ATOM 1206 C C . PRO A 1 167 ? -46.382 21.272 57.051 1.00 55.19 167 PRO A C 1
ATOM 1208 O O . PRO A 1 167 ? -47.140 21.280 56.059 1.00 55.19 167 PRO A O 1
#

Radius of gyration: 36.54 Å; Cα contacts (8 Å, |Δi|>4): 68; chains: 1; bounding box: 84×54×118 Å